Protein AF-A0A1D1XS86-F1 (afdb_monomer)

Foldseek 3Di:
DVVVVVVVVVVVCQQVDQEAEDAADCVVQVVVQVVCVVRHHHYHHPHDPVVVLVVDDCVVCVVPDPAPDDDDCPVVVVVVPDDPPPDDDDDPHDPDDDDPVRVVVD

Secondary structure (DSSP, 8-state):
-HHHHHHHHHHHHHTTSS-EEES--HHHHHHHHHHHHTTSS-EEE---HHHHHTTS-HHHHTT----SS----HHHHHHHTSPTT--------SS----HHHHHH-

Solvent-accessible surface area (backbone atoms only — not comparable to full-atom values): 6949 Å² total; per-residue (Å²): 111,73,67,62,56,48,50,55,55,52,59,67,49,50,56,74,39,89,54,44,82,42,83,37,38,59,94,82,44,41,75,57,54,54,56,45,48,74,75,38,36,60,65,45,64,68,30,61,53,74,65,57,50,73,76,46,61,63,88,69,42,76,78,64,72,91,65,94,60,86,86,79,65,70,63,55,64,63,50,73,77,51,63,89,89,74,72,85,89,83,80,75,72,94,79,68,85,77,52,75,65,60,64,70,75,102

Radius of gyration: 19.05 Å; Cα contacts (8 Å, |Δi|>4): 56; chains: 1; bounding box: 40×45×45 Å

Structure (mmCIF, N/CA/C/O backbone):
data_AF-A0A1D1XS86-F1
#
_entry.id   AF-A0A1D1XS86-F1
#
loop_
_atom_site.group_PDB
_atom_site.id
_atom_site.type_symbol
_atom_site.label_atom_id
_atom_site.label_alt_id
_atom_site.label_comp_id
_atom_site.label_asym_id
_atom_site.label_entity_id
_atom_site.label_seq_id
_atom_site.pdbx_PDB_ins_code
_atom_site.Cartn_x
_atom_site.Cartn_y
_atom_site.Cartn_z
_atom_site.occupancy
_atom_site.B_iso_or_equiv
_atom_site.auth_seq_id
_atom_site.auth_comp_id
_atom_site.auth_asym_id
_atom_site.auth_atom_id
_atom_site.pdbx_PDB_model_num
ATOM 1 N N . ASP A 1 1 ? 14.308 19.750 -3.627 1.00 85.19 1 ASP A N 1
ATOM 2 C CA . ASP A 1 1 ? 13.618 18.803 -2.737 1.00 85.19 1 ASP A CA 1
ATOM 3 C C . ASP A 1 1 ? 14.358 17.465 -2.768 1.00 85.19 1 ASP A C 1
ATOM 5 O O . ASP A 1 1 ? 14.651 16.975 -3.855 1.00 85.19 1 ASP A O 1
ATOM 9 N N . ILE A 1 2 ? 14.758 16.931 -1.609 1.00 90.62 2 ILE A N 1
ATOM 10 C CA . ILE A 1 2 ? 15.571 15.701 -1.521 1.00 90.62 2 ILE A CA 1
ATOM 11 C C . ILE A 1 2 ? 14.770 14.474 -1.982 1.00 90.62 2 ILE A C 1
ATOM 13 O O . ILE A 1 2 ? 15.302 13.651 -2.728 1.00 90.62 2 ILE A O 1
ATOM 17 N N . MET A 1 3 ? 13.499 14.373 -1.586 1.00 89.81 3 MET A N 1
ATOM 18 C CA . MET A 1 3 ? 12.640 13.228 -1.897 1.00 89.81 3 MET A CA 1
ATOM 19 C C . MET A 1 3 ? 12.294 13.175 -3.382 1.00 89.81 3 MET A C 1
ATOM 21 O O . MET A 1 3 ? 12.384 12.115 -3.993 1.00 89.81 3 MET A O 1
ATOM 25 N N . VAL A 1 4 ? 11.992 14.318 -4.000 1.00 93.75 4 VAL A N 1
ATOM 26 C CA . VAL A 1 4 ? 11.726 14.382 -5.448 1.00 93.75 4 VAL A CA 1
ATOM 27 C C . VAL A 1 4 ? 12.943 13.922 -6.255 1.00 93.75 4 VAL A C 1
ATOM 29 O O . VAL A 1 4 ? 12.811 13.123 -7.183 1.00 93.75 4 VAL A O 1
ATOM 32 N N . ASN A 1 5 ? 14.141 14.382 -5.883 1.00 96.38 5 ASN A N 1
ATOM 33 C CA . ASN A 1 5 ? 15.379 13.979 -6.552 1.00 96.38 5 ASN A CA 1
ATOM 34 C C . ASN A 1 5 ? 15.673 12.483 -6.370 1.00 96.38 5 ASN A C 1
ATOM 36 O O . ASN A 1 5 ? 16.141 11.833 -7.307 1.00 96.38 5 ASN A O 1
ATOM 40 N N . PHE A 1 6 ? 15.389 11.937 -5.184 1.00 94.75 6 PHE A N 1
ATOM 41 C CA . PHE A 1 6 ? 15.486 10.505 -4.923 1.00 94.75 6 PHE A CA 1
ATOM 42 C C . PHE A 1 6 ? 14.536 9.714 -5.830 1.00 94.75 6 PHE A C 1
ATOM 44 O O . PHE A 1 6 ? 15.001 8.850 -6.572 1.00 94.75 6 PHE A O 1
ATOM 51 N N . CYS A 1 7 ? 13.243 10.058 -5.844 1.00 95.00 7 CYS A N 1
ATOM 52 C CA . CYS A 1 7 ? 12.244 9.369 -6.659 1.00 95.00 7 CYS A CA 1
ATOM 53 C C . CYS A 1 7 ? 12.620 9.380 -8.141 1.00 95.00 7 CYS A C 1
ATOM 55 O O . CYS A 1 7 ? 12.653 8.323 -8.759 1.00 95.00 7 CYS A O 1
ATOM 57 N N . LYS A 1 8 ? 13.004 10.538 -8.697 1.00 96.19 8 LYS A N 1
ATOM 58 C CA . LYS A 1 8 ? 13.432 10.638 -10.101 1.00 96.19 8 LYS A CA 1
ATOM 59 C C . LYS A 1 8 ? 14.563 9.656 -10.425 1.00 96.19 8 LYS A C 1
ATOM 61 O O . LYS A 1 8 ? 14.471 8.900 -11.389 1.00 96.19 8 LYS A O 1
ATOM 66 N N . ARG A 1 9 ? 15.614 9.647 -9.599 1.00 95.88 9 ARG A N 1
ATOM 67 C CA . ARG A 1 9 ? 16.787 8.789 -9.802 1.00 95.88 9 ARG A CA 1
ATOM 68 C C . ARG A 1 9 ? 16.433 7.306 -9.730 1.00 95.88 9 ARG A C 1
ATOM 70 O O . ARG A 1 9 ? 16.923 6.526 -10.544 1.00 95.88 9 ARG A O 1
ATOM 77 N N . GLU A 1 10 ? 15.630 6.900 -8.749 1.00 94.88 10 GLU A N 1
ATOM 78 C CA . GLU A 1 10 ? 15.269 5.488 -8.599 1.00 94.88 10 GLU A CA 1
ATOM 79 C C . GLU A 1 10 ? 14.280 5.032 -9.683 1.00 94.88 10 GLU A C 1
ATOM 81 O O . GLU A 1 10 ? 14.421 3.925 -10.200 1.00 94.88 10 GLU A O 1
ATOM 86 N N . THR A 1 11 ? 13.360 5.896 -10.126 1.00 93.19 11 THR A N 1
ATOM 87 C CA . THR A 1 11 ? 12.478 5.608 -11.268 1.00 93.19 11 THR A CA 1
ATOM 88 C C . THR A 1 11 ? 13.271 5.403 -12.561 1.00 93.19 11 THR A C 1
ATOM 90 O O . THR A 1 11 ? 13.021 4.436 -13.275 1.00 93.19 11 THR A O 1
ATOM 93 N N . GLU A 1 12 ? 14.276 6.238 -12.849 1.00 93.81 12 GLU A N 1
ATOM 94 C CA . GLU A 1 12 ? 15.159 6.044 -14.013 1.00 93.81 12 GLU A CA 1
ATOM 95 C C . GLU A 1 12 ? 15.899 4.693 -13.945 1.00 93.81 12 GLU A C 1
ATOM 97 O O . GLU A 1 12 ? 16.049 3.990 -14.950 1.00 93.81 12 GLU A O 1
ATOM 102 N N . ARG A 1 13 ? 16.328 4.291 -12.742 1.00 95.44 13 ARG A N 1
ATOM 103 C CA . ARG A 1 13 ? 17.036 3.026 -12.501 1.00 95.44 13 ARG A CA 1
ATOM 104 C C . ARG A 1 13 ? 16.145 1.792 -12.566 1.00 95.44 13 ARG A C 1
ATOM 106 O O . ARG A 1 13 ? 16.679 0.720 -12.844 1.00 95.44 13 ARG A O 1
ATOM 113 N N . ALA A 1 14 ? 14.836 1.917 -12.352 1.00 94.94 14 ALA A N 1
ATOM 114 C CA . ALA A 1 14 ? 13.901 0.791 -12.386 1.00 94.94 14 ALA A CA 1
ATOM 115 C C . ALA A 1 14 ? 13.975 0.007 -13.710 1.00 94.94 14 ALA A C 1
ATOM 117 O O . ALA A 1 14 ? 13.897 -1.219 -13.712 1.00 94.94 14 ALA A O 1
ATOM 118 N N . SER A 1 15 ? 14.249 0.697 -14.823 1.00 94.19 15 SER A N 1
ATOM 119 C CA . SER A 1 15 ? 14.461 0.094 -16.150 1.00 94.19 15 SER A CA 1
ATOM 120 C C . SER A 1 15 ? 15.613 -0.923 -16.214 1.00 94.19 15 SER A C 1
ATOM 122 O O . SER A 1 15 ? 15.649 -1.768 -17.104 1.00 94.19 15 SER A O 1
ATOM 124 N N . ARG A 1 16 ? 16.560 -0.854 -15.271 1.00 95.88 16 ARG A N 1
ATOM 125 C CA . ARG A 1 16 ? 17.746 -1.721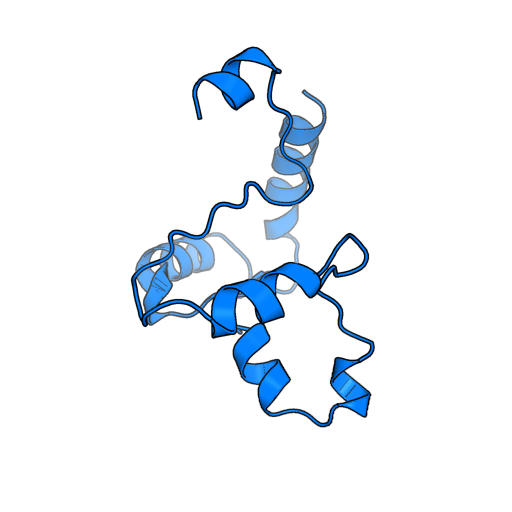 -15.190 1.00 95.88 16 ARG A CA 1
ATOM 126 C C . ARG A 1 16 ? 17.564 -2.900 -14.232 1.00 95.88 16 ARG A C 1
ATOM 128 O O . ARG A 1 16 ? 18.502 -3.677 -14.059 1.00 95.88 16 ARG A O 1
ATOM 135 N N . ALA A 1 17 ? 16.417 -3.005 -13.564 1.00 96.31 17 ALA A N 1
ATOM 136 C CA . ALA A 1 17 ? 16.122 -4.118 -12.672 1.00 96.31 17 ALA A CA 1
ATOM 137 C C . ALA A 1 17 ? 15.920 -5.420 -13.466 1.00 96.31 17 ALA A C 1
ATOM 139 O O . ALA A 1 17 ? 15.582 -5.401 -14.647 1.00 96.31 17 ALA A O 1
ATOM 140 N N . SER A 1 18 ? 16.089 -6.573 -12.817 1.00 97.69 18 SER A N 1
ATOM 141 C CA . SER A 1 18 ? 15.740 -7.862 -13.437 1.00 97.69 18 SER A CA 1
ATOM 142 C C . SER A 1 18 ? 14.226 -8.089 -13.486 1.00 97.69 18 SER A C 1
ATOM 144 O O . SER A 1 18 ? 13.7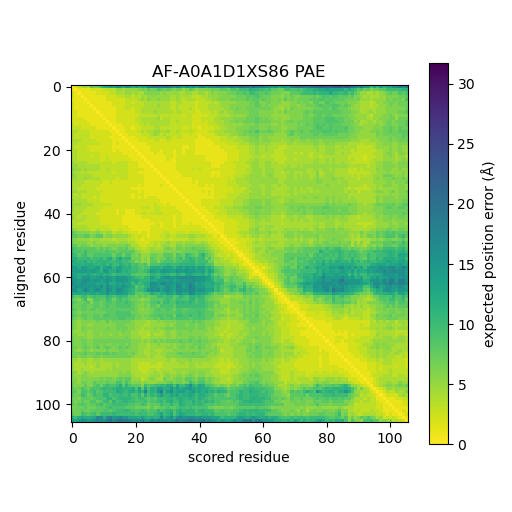37 -8.789 -14.367 1.00 97.69 18 SER A O 1
ATOM 146 N N . ALA A 1 19 ? 13.496 -7.500 -12.538 1.00 97.44 19 ALA A N 1
ATOM 147 C CA . ALA A 1 19 ? 12.042 -7.501 -12.456 1.00 97.44 19 ALA A CA 1
ATOM 148 C C . ALA A 1 19 ? 11.570 -6.376 -11.524 1.00 97.44 19 ALA A C 1
ATOM 150 O O . ALA A 1 19 ? 12.333 -5.907 -10.674 1.00 97.44 19 ALA A O 1
ATOM 151 N N . ILE A 1 20 ? 10.303 -5.991 -11.654 1.00 97.06 20 ILE A N 1
ATOM 152 C CA . ILE A 1 20 ? 9.605 -5.071 -10.754 1.00 97.06 20 ILE A CA 1
ATOM 153 C C . ILE A 1 20 ? 8.506 -5.853 -10.038 1.00 97.06 20 ILE A C 1
ATOM 155 O O . ILE A 1 20 ? 7.667 -6.477 -10.680 1.00 97.06 20 ILE A O 1
ATOM 159 N N . ILE A 1 21 ? 8.509 -5.830 -8.707 1.00 96.81 21 ILE A N 1
ATOM 160 C CA . ILE A 1 21 ? 7.521 -6.530 -7.879 1.00 96.81 21 ILE A CA 1
ATOM 161 C C . ILE A 1 21 ? 6.674 -5.482 -7.166 1.00 96.81 21 ILE A C 1
ATOM 163 O O . ILE A 1 21 ? 7.211 -4.623 -6.468 1.00 96.81 21 ILE A O 1
ATOM 167 N N . LEU A 1 22 ? 5.357 -5.554 -7.342 1.00 96.19 22 LEU A N 1
ATOM 168 C CA . LEU A 1 22 ? 4.402 -4.588 -6.811 1.00 96.19 22 LEU A CA 1
ATOM 169 C C . LEU A 1 22 ? 3.392 -5.285 -5.898 1.00 96.19 22 LEU A C 1
ATOM 171 O O . LEU A 1 22 ? 2.825 -6.325 -6.238 1.00 96.19 22 LEU A O 1
ATOM 175 N N . ASN A 1 23 ? 3.130 -4.678 -4.742 1.00 94.94 23 ASN A N 1
ATOM 176 C CA . ASN A 1 23 ? 2.067 -5.099 -3.832 1.00 94.94 23 ASN A CA 1
ATOM 177 C C . ASN A 1 23 ? 0.713 -4.532 -4.298 1.00 94.94 23 ASN A C 1
ATOM 179 O O . ASN A 1 23 ? 0.143 -3.645 -3.671 1.00 94.94 23 ASN A O 1
ATOM 183 N N . THR A 1 24 ? 0.241 -5.034 -5.433 1.00 96.12 24 THR A N 1
ATOM 184 C CA . THR A 1 24 ? -1.049 -4.714 -6.061 1.00 96.12 24 THR A CA 1
ATOM 185 C C . THR A 1 24 ? -1.563 -5.953 -6.801 1.00 96.12 24 THR A C 1
ATOM 187 O O . THR A 1 24 ? -0.907 -6.996 -6.770 1.00 96.12 24 THR A O 1
ATOM 190 N N . PHE A 1 25 ? -2.715 -5.868 -7.459 1.00 96.06 25 PHE A N 1
ATOM 191 C CA . PHE A 1 25 ? -3.304 -6.955 -8.243 1.00 96.06 25 PHE A CA 1
ATOM 192 C C . PHE A 1 25 ? -4.050 -6.422 -9.471 1.00 96.06 25 PHE A C 1
ATOM 194 O O . PHE A 1 25 ? -4.463 -5.263 -9.519 1.00 96.06 25 PHE A O 1
ATOM 201 N N . GLU A 1 26 ? -4.229 -7.286 -10.469 1.00 96.06 26 GLU A N 1
ATOM 202 C CA . GLU A 1 26 ? -4.747 -6.926 -11.797 1.00 96.06 26 GLU A CA 1
ATOM 203 C C . GLU A 1 26 ? -6.111 -6.225 -11.749 1.00 96.06 26 GLU A C 1
ATOM 205 O O . GLU A 1 26 ? -6.332 -5.222 -12.419 1.00 96.06 26 GLU A O 1
ATOM 210 N N . GLN A 1 27 ? -7.030 -6.713 -10.914 1.00 96.88 27 GLN A N 1
ATOM 211 C CA . GLN A 1 27 ? -8.379 -6.155 -10.812 1.00 96.88 27 GLN A CA 1
ATOM 212 C C . GLN A 1 27 ? -8.402 -4.741 -10.206 1.00 96.88 27 GLN A C 1
ATOM 214 O O . GLN A 1 27 ? -9.404 -4.048 -10.365 1.00 96.88 27 GLN A O 1
ATOM 219 N N . LEU A 1 28 ? -7.332 -4.313 -9.523 1.00 97.06 28 LEU A N 1
ATOM 220 C CA . LEU A 1 28 ? -7.207 -2.959 -8.982 1.00 97.06 28 LEU A CA 1
ATOM 221 C C . LEU A 1 28 ? -6.566 -1.993 -9.989 1.00 97.06 28 LEU A C 1
ATOM 223 O O . LEU A 1 28 ? -7.037 -0.868 -10.125 1.00 97.06 28 LEU A O 1
ATOM 227 N N . GLU A 1 29 ? -5.505 -2.419 -10.688 1.00 97.75 29 GLU A N 1
ATOM 228 C CA . GLU A 1 29 ? -4.630 -1.516 -11.462 1.00 97.75 29 GLU A CA 1
ATOM 229 C C . GLU A 1 29 ? -4.249 -2.022 -12.869 1.00 97.75 29 GLU A C 1
ATOM 231 O O . GLU A 1 29 ? -3.277 -1.544 -13.453 1.00 97.75 29 GLU A O 1
ATOM 236 N N . GLY A 1 30 ? -4.997 -2.960 -13.455 1.00 97.56 30 GLY A N 1
ATOM 237 C CA . GLY A 1 30 ? -4.649 -3.632 -14.720 1.00 97.56 30 GLY A CA 1
ATOM 238 C C . GLY A 1 30 ? -4.161 -2.723 -15.862 1.00 97.56 30 GLY A C 1
ATOM 239 O O . GLY A 1 30 ? -3.065 -2.943 -16.384 1.00 97.56 30 GLY A O 1
ATOM 240 N N . PRO A 1 31 ? -4.871 -1.630 -16.217 1.00 98.25 31 PRO A N 1
ATOM 241 C CA . PRO A 1 31 ? -4.399 -0.706 -17.253 1.00 98.25 31 PRO A CA 1
ATOM 242 C C . PRO A 1 31 ? -3.032 -0.069 -16.944 1.00 98.25 31 PRO A C 1
ATOM 244 O O . PRO A 1 31 ? -2.225 0.141 -17.851 1.00 98.25 31 PRO A O 1
ATOM 247 N N . VAL A 1 32 ? -2.750 0.218 -15.669 1.00 97.62 32 VAL A N 1
ATOM 248 C CA . VAL A 1 32 ? -1.465 0.777 -15.222 1.00 97.62 32 VAL A CA 1
ATOM 249 C C . VAL A 1 32 ? -0.374 -0.287 -15.301 1.00 97.62 32 VAL A C 1
ATOM 251 O O . VAL A 1 32 ? 0.707 -0.009 -15.816 1.00 97.62 32 VAL A O 1
ATOM 254 N N . LEU A 1 33 ? -0.664 -1.517 -14.871 1.00 97.94 33 LEU A N 1
ATOM 255 C CA . LEU A 1 33 ? 0.269 -2.644 -14.955 1.00 97.94 33 LEU A CA 1
ATOM 256 C C . LEU A 1 33 ? 0.656 -2.950 -16.405 1.00 97.94 33 LEU A C 1
ATOM 258 O O . LEU A 1 33 ? 1.839 -3.122 -16.698 1.00 97.94 33 LEU A O 1
ATOM 262 N N . GLN A 1 34 ? -0.309 -2.932 -17.329 1.00 97.44 34 GLN A N 1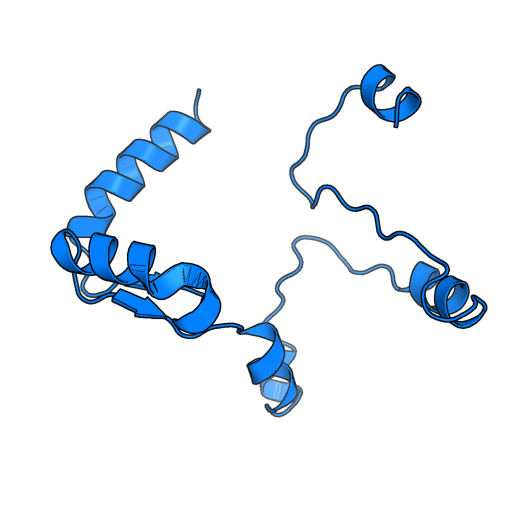
ATOM 263 C CA . GLN A 1 34 ? -0.048 -3.109 -18.756 1.00 97.44 34 GLN A CA 1
ATOM 264 C C . GLN A 1 34 ? 0.825 -1.979 -19.322 1.00 97.44 34 GLN A C 1
ATOM 266 O O . GLN A 1 34 ? 1.781 -2.243 -20.055 1.00 97.44 34 GLN A O 1
ATOM 271 N N . ALA A 1 35 ? 0.533 -0.723 -18.966 1.00 97.38 35 ALA A N 1
ATOM 272 C CA . ALA A 1 35 ? 1.347 0.415 -19.384 1.00 97.38 35 ALA A CA 1
ATOM 273 C C . ALA A 1 35 ? 2.784 0.306 -18.845 1.00 97.38 35 ALA A C 1
ATOM 275 O O . ALA A 1 35 ? 3.740 0.490 -19.597 1.00 97.38 35 ALA A O 1
ATOM 276 N N . MET A 1 36 ? 2.955 -0.070 -17.576 1.00 96.38 36 MET A N 1
ATOM 277 C CA . MET A 1 36 ? 4.268 -0.291 -16.964 1.00 96.38 36 MET 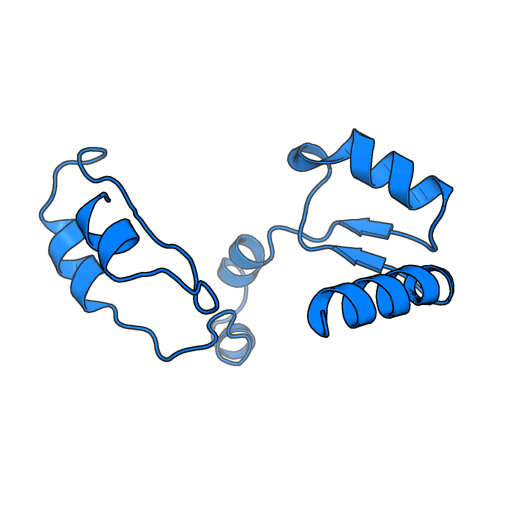A CA 1
ATOM 278 C C . MET A 1 36 ? 5.038 -1.423 -17.646 1.00 96.38 36 MET A C 1
ATOM 280 O O . MET A 1 36 ? 6.205 -1.240 -17.985 1.00 96.38 36 MET A O 1
ATOM 284 N N . ALA A 1 37 ? 4.387 -2.558 -17.913 1.00 95.62 37 ALA A N 1
ATOM 285 C CA . ALA A 1 37 ? 5.001 -3.701 -18.588 1.00 95.62 37 ALA A CA 1
ATOM 286 C C . ALA A 1 37 ? 5.482 -3.378 -20.015 1.00 95.62 37 ALA A C 1
ATOM 288 O O . ALA A 1 37 ? 6.356 -4.068 -20.532 1.00 95.62 37 ALA A O 1
ATOM 289 N N . SER A 1 38 ? 4.950 -2.327 -20.650 1.00 96.00 38 SER A N 1
ATOM 290 C CA . SER A 1 38 ? 5.406 -1.892 -21.977 1.00 96.00 38 SER A CA 1
ATOM 291 C C . SER A 1 38 ? 6.719 -1.096 -21.964 1.00 96.00 38 SER A C 1
ATOM 293 O O . SER A 1 38 ? 7.360 -0.973 -23.007 1.00 96.00 38 SER A O 1
ATOM 295 N N . ILE A 1 39 ? 7.128 -0.559 -20.805 1.00 95.06 39 ILE A N 1
ATOM 296 C CA . ILE A 1 39 ? 8.304 0.322 -20.675 1.00 95.06 39 ILE A CA 1
ATOM 297 C C . ILE A 1 39 ? 9.320 -0.136 -19.615 1.00 95.06 39 ILE A C 1
ATOM 299 O O . ILE A 1 39 ? 10.402 0.443 -19.516 1.00 95.06 39 ILE A O 1
ATOM 303 N N . LEU A 1 40 ? 8.992 -1.154 -18.815 1.00 96.38 40 LEU A N 1
ATOM 304 C CA . LEU A 1 40 ? 9.831 -1.691 -17.741 1.00 96.38 40 LEU A CA 1
ATOM 305 C C . LEU A 1 40 ? 10.167 -3.175 -17.976 1.00 96.38 40 LEU A C 1
ATOM 307 O O . LEU A 1 40 ? 9.507 -3.847 -18.769 1.00 96.38 40 LEU A O 1
ATOM 311 N N . PRO A 1 41 ? 11.177 -3.713 -17.263 1.00 97.25 41 PRO A N 1
ATOM 312 C CA . PRO A 1 41 ? 11.380 -5.154 -17.115 1.00 97.25 41 PRO A CA 1
ATOM 313 C C . PRO A 1 41 ? 10.117 -5.868 -16.600 1.00 97.25 41 PRO A C 1
ATOM 315 O O . PRO A 1 41 ? 9.184 -5.196 -16.156 1.00 97.25 41 PRO A O 1
ATOM 318 N N . PRO A 1 42 ? 10.083 -7.217 -16.585 1.00 98.00 42 PRO A N 1
ATOM 319 C CA . PRO A 1 42 ? 8.917 -7.978 -16.137 1.00 98.00 42 PRO A CA 1
ATOM 320 C C . PRO A 1 42 ? 8.318 -7.444 -14.829 1.00 98.00 42 PRO A C 1
ATOM 322 O O . PRO A 1 42 ? 9.008 -7.364 -13.808 1.00 98.00 42 PRO A O 1
ATOM 325 N N . VAL A 1 43 ? 7.040 -7.063 -14.885 1.00 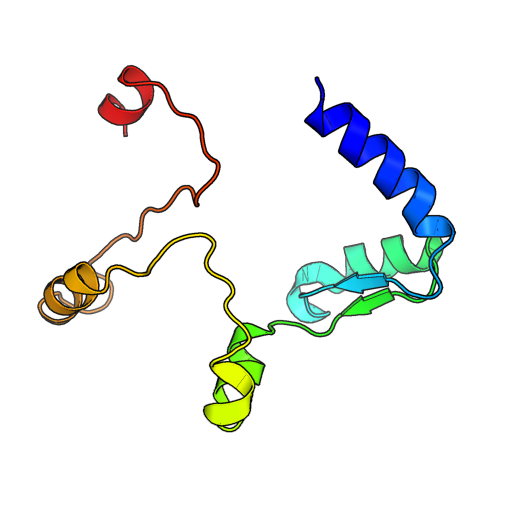97.75 43 VAL A N 1
ATOM 326 C CA . VAL A 1 43 ? 6.281 -6.504 -13.762 1.00 97.75 43 VAL A CA 1
ATOM 327 C C . VAL A 1 43 ? 5.388 -7.596 -13.181 1.00 97.75 43 VAL A C 1
ATOM 329 O O . VAL A 1 43 ? 4.588 -8.189 -13.900 1.00 97.75 43 VAL A O 1
ATOM 332 N N . TYR A 1 44 ? 5.510 -7.847 -11.879 1.00 97.50 44 TYR A N 1
ATOM 333 C CA . TYR A 1 44 ? 4.727 -8.843 -11.152 1.00 97.50 44 TYR A CA 1
ATOM 334 C C . TYR A 1 44 ? 3.882 -8.174 -10.071 1.00 97.50 44 TYR A C 1
ATOM 336 O O . TYR A 1 44 ? 4.413 -7.558 -9.144 1.00 97.50 44 TYR A O 1
ATOM 344 N N . SER A 1 45 ? 2.566 -8.331 -10.169 1.00 97.06 45 SER A N 1
ATOM 345 C CA . SER A 1 45 ? 1.601 -7.935 -9.147 1.00 97.06 45 SER A CA 1
ATOM 346 C C . SER A 1 45 ? 1.349 -9.118 -8.200 1.00 97.06 45 SER A C 1
ATOM 348 O O . SER A 1 45 ? 0.778 -10.134 -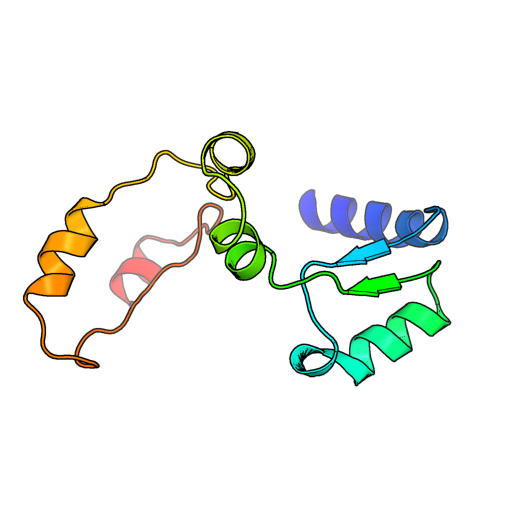8.586 1.00 97.06 45 SER A O 1
ATOM 350 N N . ILE A 1 46 ? 1.845 -9.022 -6.962 1.00 95.12 46 ILE A N 1
ATOM 351 C CA . ILE A 1 46 ? 1.810 -10.116 -5.966 1.00 95.12 46 ILE A CA 1
ATOM 352 C C . ILE A 1 46 ? 0.986 -9.765 -4.722 1.00 95.12 46 ILE A C 1
ATOM 354 O O . ILE A 1 46 ? 1.172 -10.354 -3.658 1.00 95.12 46 ILE A O 1
ATOM 358 N N . GLY A 1 47 ? 0.144 -8.741 -4.818 1.00 93.12 47 GLY A N 1
ATOM 359 C CA . GLY A 1 47 ? -0.665 -8.235 -3.719 1.00 93.12 47 GLY A CA 1
ATOM 360 C C . GLY A 1 47 ? -2.081 -8.822 -3.667 1.00 93.12 47 GLY A C 1
ATOM 361 O O . GLY A 1 47 ? -2.503 -9.525 -4.585 1.00 93.12 47 GLY A O 1
ATOM 362 N N . PRO A 1 48 ? -2.840 -8.506 -2.602 1.00 92.25 48 PRO A N 1
ATOM 363 C CA . PRO A 1 48 ? -2.408 -7.738 -1.433 1.00 92.25 48 PRO A CA 1
ATOM 364 C C . PRO A 1 48 ? -1.680 -8.620 -0.401 1.00 92.25 48 PRO A C 1
ATOM 366 O O . PRO A 1 48 ? -2.269 -9.517 0.204 1.00 92.25 48 PRO A O 1
ATOM 369 N N . LEU A 1 49 ? -0.408 -8.306 -0.134 1.00 88.31 49 LEU A N 1
ATOM 370 C CA . LEU A 1 49 ? 0.444 -9.044 0.809 1.00 88.31 49 LEU A CA 1
ATOM 371 C C . LEU A 1 49 ? -0.193 -9.261 2.198 1.00 88.31 49 LEU A C 1
ATOM 373 O O . LEU A 1 49 ? -0.079 -10.376 2.708 1.00 88.31 49 LEU A O 1
ATOM 377 N N . PRO A 1 50 ? -0.908 -8.287 2.811 1.00 84.56 50 PRO A N 1
ATOM 378 C CA . PRO A 1 50 ? -1.532 -8.502 4.118 1.00 84.56 50 PRO A CA 1
ATOM 379 C C . PRO A 1 50 ? -2.530 -9.666 4.161 1.00 84.56 50 PRO A C 1
ATOM 381 O O . PRO A 1 50 ? -2.616 -10.339 5.186 1.00 84.56 50 PRO A O 1
ATOM 384 N N . LEU A 1 51 ? -3.261 -9.937 3.072 1.00 84.31 51 LEU A N 1
ATOM 385 C CA . LEU A 1 51 ? -4.211 -11.056 3.030 1.00 84.31 51 LEU A CA 1
ATOM 386 C C . LEU A 1 51 ? -3.488 -12.403 2.937 1.00 84.31 51 LEU A C 1
ATOM 388 O O . LEU A 1 51 ? -3.897 -13.366 3.581 1.00 84.31 51 LEU A O 1
ATOM 392 N N . PHE A 1 52 ? -2.385 -12.468 2.192 1.00 83.38 52 PHE A N 1
ATOM 393 C CA . PHE A 1 52 ? -1.573 -13.683 2.098 1.00 83.38 52 PHE A CA 1
ATOM 394 C C . PHE A 1 52 ? -0.864 -13.996 3.415 1.00 83.38 52 PHE A C 1
ATOM 396 O O . PHE A 1 52 ? -0.811 -15.153 3.830 1.00 83.38 52 PHE A O 1
ATOM 403 N N . SER A 1 53 ? -0.402 -12.969 4.130 1.00 80.69 53 SER A N 1
ATOM 404 C CA . SER A 1 53 ? 0.199 -13.125 5.455 1.00 80.69 53 SER A CA 1
ATOM 405 C C . SER A 1 53 ? -0.746 -13.785 6.464 1.00 80.69 53 SER A C 1
ATOM 407 O O . SER A 1 53 ? -0.291 -14.561 7.297 1.00 80.69 53 SER A O 1
ATOM 409 N N . GLN A 1 54 ? -2.062 -13.558 6.379 1.00 79.94 54 GLN A N 1
ATOM 410 C CA . GLN A 1 54 ? -3.035 -14.206 7.275 1.00 79.94 54 GLN A CA 1
ATOM 411 C C . GLN A 1 54 ? -3.121 -15.730 7.085 1.00 79.94 54 GLN A C 1
ATOM 413 O O . GLN A 1 54 ? -3.573 -16.434 7.986 1.00 79.94 54 GLN A O 1
ATOM 418 N N . GLN A 1 55 ? -2.688 -16.246 5.931 1.00 83.88 55 GLN A N 1
ATOM 419 C CA . GLN A 1 55 ? -2.726 -17.672 5.596 1.00 83.88 55 GLN A CA 1
ATOM 420 C C . GLN A 1 55 ? -1.435 -18.411 5.982 1.00 83.88 55 GLN A C 1
ATOM 422 O O . GLN A 1 55 ? -1.385 -19.640 5.931 1.00 83.88 55 GLN A O 1
ATOM 427 N N . LEU A 1 5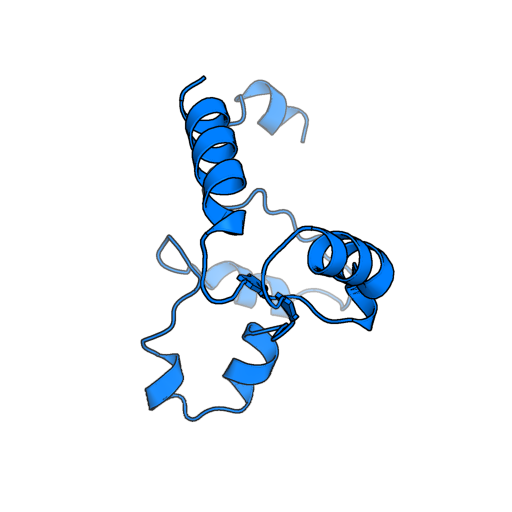6 ? -0.385 -17.680 6.367 1.00 83.31 56 LEU A N 1
ATOM 428 C CA . LEU A 1 56 ? 0.913 -18.244 6.720 1.00 83.31 56 LEU A CA 1
ATOM 429 C C . LEU A 1 56 ? 1.024 -18.524 8.229 1.00 83.31 56 LEU A C 1
ATOM 431 O O . LEU A 1 56 ? 0.393 -17.851 9.048 1.00 83.31 56 LEU A O 1
ATOM 435 N N . PRO A 1 57 ? 1.869 -19.489 8.640 1.00 84.31 57 PRO A N 1
ATOM 436 C CA . PRO A 1 57 ? 2.181 -19.706 10.047 1.00 84.31 57 PRO A CA 1
ATOM 437 C C . PRO A 1 57 ? 2.692 -18.427 10.719 1.00 84.31 57 PRO A C 1
ATOM 439 O O . PRO A 1 57 ? 3.581 -17.754 10.196 1.00 84.31 57 PRO A O 1
ATOM 442 N N . LYS A 1 58 ? 2.199 -18.132 11.930 1.00 78.94 58 LYS A N 1
ATOM 443 C CA . LYS A 1 58 ? 2.604 -16.940 12.702 1.00 78.94 58 LYS A CA 1
ATOM 444 C C . LYS A 1 58 ? 4.120 -16.814 12.883 1.00 78.94 58 LYS A C 1
ATOM 446 O O . LYS A 1 58 ? 4.615 -15.698 12.924 1.00 78.94 58 LYS A O 1
ATOM 451 N N . SER A 1 59 ? 4.846 -17.931 12.951 1.00 79.31 59 SER A N 1
ATOM 452 C CA . SER A 1 59 ? 6.312 -17.960 13.055 1.00 79.31 59 SER A CA 1
ATOM 453 C C . SER A 1 59 ? 7.036 -17.363 11.844 1.00 79.31 59 SER A C 1
ATOM 455 O O . SER A 1 59 ? 8.155 -16.884 11.989 1.00 79.31 59 SER A O 1
ATOM 457 N N . ILE A 1 60 ? 6.413 -17.391 10.662 1.00 76.56 60 ILE A N 1
ATOM 458 C CA . ILE A 1 60 ? 6.949 -16.802 9.428 1.00 76.56 60 ILE A CA 1
ATOM 459 C C . ILE A 1 60 ? 6.593 -15.314 9.352 1.00 76.56 60 ILE A C 1
ATOM 461 O O . ILE A 1 60 ? 7.396 -14.502 8.910 1.00 76.56 60 ILE A O 1
ATOM 465 N N . VAL A 1 61 ? 5.391 -14.950 9.799 1.00 74.94 61 VAL A N 1
ATOM 466 C CA . VAL A 1 61 ? 4.841 -13.594 9.644 1.00 74.94 61 VAL A CA 1
ATOM 467 C C . VAL A 1 61 ? 5.293 -12.654 10.763 1.00 74.94 61 VAL A C 1
ATOM 469 O O . VAL A 1 61 ? 5.396 -11.455 10.542 1.00 74.94 61 VAL A O 1
ATOM 472 N N . SER A 1 62 ? 5.614 -13.167 11.956 1.00 69.25 62 SER A N 1
ATOM 473 C CA . SER A 1 62 ? 5.997 -12.342 13.115 1.00 69.25 62 SER A CA 1
ATOM 474 C C . SER A 1 62 ? 7.281 -11.532 12.916 1.00 69.25 62 SER A C 1
ATOM 476 O O . SER A 1 62 ? 7.532 -10.596 13.667 1.00 69.25 62 SER A O 1
ATOM 478 N N . THR A 1 63 ? 8.106 -11.890 11.932 1.00 66.94 63 THR A N 1
ATOM 479 C CA . THR A 1 63 ? 9.305 -11.137 11.531 1.00 66.94 63 THR A CA 1
ATOM 480 C C . THR A 1 63 ? 9.041 -10.159 10.382 1.00 66.94 63 THR A C 1
ATOM 482 O O . THR A 1 63 ? 9.889 -9.318 10.094 1.00 66.94 63 THR A O 1
ATOM 485 N N . ILE A 1 64 ? 7.872 -10.236 9.739 1.00 68.62 64 ILE A N 1
ATOM 486 C CA . ILE A 1 64 ? 7.469 -9.422 8.591 1.00 68.62 64 ILE A CA 1
ATOM 487 C C . ILE A 1 64 ? 6.462 -8.372 9.083 1.00 68.62 64 ILE A C 1
ATOM 489 O O . ILE A 1 64 ? 5.248 -8.526 8.965 1.00 68.62 64 ILE A O 1
ATOM 493 N N . GLY A 1 65 ? 6.976 -7.296 9.680 1.00 67.25 65 GLY A N 1
ATOM 494 C CA . GLY A 1 65 ? 6.175 -6.140 10.086 1.00 67.25 65 GLY A CA 1
ATOM 495 C C . GLY A 1 65 ? 6.031 -5.125 8.951 1.00 67.25 65 GLY A C 1
ATOM 496 O O . GLY A 1 65 ? 7.004 -4.814 8.272 1.00 67.25 65 GLY A O 1
ATOM 497 N N . SER A 1 66 ? 4.826 -4.584 8.755 1.00 71.69 66 SER A N 1
ATOM 498 C CA . SER A 1 66 ? 4.588 -3.443 7.844 1.00 71.69 66 SER A CA 1
ATOM 499 C C . SER A 1 66 ? 4.518 -2.096 8.576 1.00 71.69 66 SER A C 1
ATOM 501 O O . SER A 1 66 ? 4.333 -1.057 7.946 1.00 71.69 66 SER A O 1
ATOM 503 N N . ASN A 1 67 ? 4.664 -2.106 9.904 1.00 78.50 67 ASN A N 1
ATOM 504 C CA . ASN A 1 67 ? 4.564 -0.922 10.746 1.00 78.50 67 ASN A CA 1
ATOM 505 C C . ASN A 1 67 ? 5.943 -0.312 11.005 1.00 78.50 67 ASN A C 1
ATOM 507 O O . ASN A 1 67 ? 6.889 -1.008 11.368 1.00 78.50 67 ASN A O 1
ATOM 511 N N . LEU A 1 68 ? 6.041 1.008 10.837 1.00 82.50 68 LEU A N 1
ATOM 512 C CA . LEU A 1 68 ? 7.254 1.779 11.139 1.00 82.50 68 LEU A CA 1
ATOM 513 C C . LEU A 1 68 ? 7.385 2.117 12.632 1.00 82.50 68 LEU A C 1
ATOM 515 O O . LEU A 1 68 ? 8.469 2.464 13.093 1.00 82.50 68 LEU A O 1
ATOM 519 N N . TRP A 1 69 ? 6.289 1.999 13.382 1.00 79.81 69 TRP A N 1
ATOM 520 C CA . TRP A 1 69 ? 6.202 2.308 14.806 1.00 79.81 69 TRP A CA 1
ATOM 521 C C . TRP A 1 69 ? 5.597 1.134 15.572 1.00 79.81 69 TRP A C 1
ATOM 523 O O . TRP A 1 69 ? 4.933 0.274 14.992 1.00 79.81 69 TRP A O 1
ATOM 533 N N . LYS A 1 70 ? 5.812 1.111 16.892 1.00 84.88 70 LYS A N 1
ATOM 534 C CA . LYS A 1 70 ? 5.151 0.146 17.772 1.00 84.88 70 LYS A CA 1
ATOM 535 C C . LYS A 1 70 ? 3.639 0.368 17.723 1.00 84.88 70 LYS A C 1
ATOM 537 O O . LYS A 1 70 ? 3.177 1.497 17.859 1.00 84.88 70 LYS A O 1
ATOM 542 N N . GLU A 1 71 ? 2.898 -0.715 17.551 1.00 86.75 71 GLU A N 1
ATOM 543 C CA . GLU A 1 71 ? 1.439 -0.689 17.501 1.00 86.75 71 GLU A CA 1
ATOM 544 C C . GLU A 1 71 ? 0.839 -0.320 18.865 1.00 86.75 71 GLU A C 1
ATOM 546 O O . GLU A 1 71 ? 1.287 -0.806 19.909 1.00 86.75 71 GLU A O 1
ATOM 551 N N . ASP A 1 72 ? -0.199 0.516 18.833 1.00 88.69 72 ASP A N 1
ATOM 552 C CA . ASP A 1 72 ? -1.108 0.760 19.950 1.00 88.69 72 ASP A CA 1
ATOM 553 C C . ASP A 1 72 ? -2.479 0.181 19.590 1.00 88.69 72 ASP A C 1
ATOM 555 O O . ASP A 1 72 ? -3.116 0.597 18.622 1.00 88.69 72 ASP A O 1
ATOM 559 N N . THR A 1 73 ? -2.915 -0.807 20.365 1.00 91.56 73 THR A N 1
ATOM 560 C CA . THR A 1 73 ? -4.174 -1.523 20.146 1.00 91.56 73 THR A CA 1
ATOM 561 C C . THR A 1 73 ? -5.304 -1.025 21.045 1.00 91.56 73 THR A C 1
ATOM 563 O O . THR A 1 73 ? -6.392 -1.595 21.012 1.00 91.56 73 THR A O 1
ATOM 566 N N . SER A 1 74 ? -5.087 0.017 21.855 1.00 93.19 74 SER A N 1
ATOM 567 C CA . SER A 1 74 ? -6.095 0.547 22.787 1.00 93.19 74 SER A CA 1
ATOM 568 C C . SER A 1 74 ? -7.373 1.016 22.079 1.00 93.19 74 SER A C 1
ATOM 570 O O . SER A 1 74 ? -8.479 0.815 22.584 1.00 93.19 74 SER A O 1
ATOM 572 N N . CYS A 1 75 ? -7.244 1.563 20.866 1.00 93.75 75 CYS A N 1
ATOM 573 C CA . CYS A 1 75 ? -8.378 2.013 20.060 1.00 93.75 75 CYS A CA 1
ATOM 574 C C . CYS A 1 75 ? -9.287 0.866 19.588 1.00 93.75 75 CYS A C 1
ATOM 576 O O . CYS A 1 75 ? -10.464 1.104 19.324 1.00 93.75 75 CYS A O 1
ATOM 578 N N . LEU A 1 76 ? -8.775 -0.369 19.519 1.00 95.38 76 LEU A N 1
ATOM 579 C CA . LEU A 1 76 ? -9.561 -1.533 19.105 1.00 95.38 76 LEU A CA 1
ATOM 580 C C . LEU A 1 76 ? -10.605 -1.892 20.163 1.00 95.38 76 LEU A C 1
ATOM 582 O O . LEU A 1 76 ? -11.764 -2.095 19.824 1.00 95.38 76 LEU A O 1
ATOM 586 N N . GLN A 1 77 ? -10.233 -1.843 21.446 1.00 95.44 77 GLN A N 1
ATOM 587 C CA . GLN A 1 77 ? -11.184 -2.065 22.537 1.00 95.44 77 GLN A CA 1
ATOM 588 C C . GLN A 1 77 ? -12.307 -1.015 22.525 1.00 95.44 77 GLN A C 1
ATOM 590 O O . GLN A 1 77 ? -13.472 -1.344 22.722 1.00 95.44 77 GLN A O 1
ATOM 595 N N . TRP A 1 78 ? -11.976 0.251 22.246 1.00 96.56 78 TRP A N 1
ATOM 596 C CA . TRP A 1 78 ? -12.977 1.312 22.087 1.00 96.56 78 TRP A CA 1
ATOM 597 C C . TRP A 1 78 ? -13.882 1.098 20.862 1.00 96.56 78 TRP A C 1
ATOM 599 O O . TRP A 1 78 ? -15.049 1.496 20.890 1.00 96.56 78 TRP A O 1
ATOM 609 N N . LEU A 1 79 ? -13.354 0.501 19.786 1.00 97.56 79 LEU A N 1
ATOM 610 C CA . LEU A 1 79 ? -14.087 0.214 18.551 1.00 97.56 79 LEU A CA 1
ATOM 611 C C . LEU A 1 79 ? -15.103 -0.920 18.744 1.00 97.56 79 LEU A C 1
ATOM 613 O O . LEU A 1 79 ? -16.213 -0.815 18.220 1.00 97.56 79 LEU A O 1
ATOM 617 N N . ASP A 1 80 ? -14.756 -1.942 19.532 1.00 97.19 80 ASP A N 1
ATOM 618 C CA . ASP A 1 80 ? -15.623 -3.092 19.840 1.00 97.19 8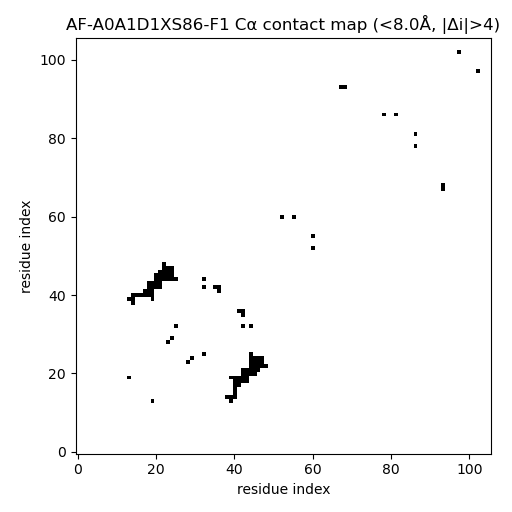0 ASP A CA 1
ATOM 619 C C . ASP A 1 80 ? -16.950 -2.681 20.511 1.00 97.19 80 ASP A C 1
ATOM 621 O O . ASP A 1 80 ? -17.960 -3.374 20.398 1.00 97.19 80 ASP A O 1
ATOM 625 N N . GLU A 1 81 ? -16.983 -1.521 21.175 1.00 97.44 81 GLU A N 1
ATOM 626 C CA . GLU A 1 81 ? -18.170 -0.973 21.846 1.00 97.44 81 GLU A CA 1
ATOM 627 C C . GLU A 1 81 ? -19.095 -0.160 20.915 1.00 97.44 81 GLU A C 1
ATOM 629 O O . GLU A 1 81 ? -20.132 0.358 21.347 1.00 97.44 81 GLU A O 1
ATOM 634 N N . ARG A 1 82 ? -18.732 0.024 19.638 1.00 97.88 82 ARG A N 1
ATOM 635 C CA . ARG A 1 82 ? -19.481 0.858 18.681 1.00 97.88 82 ARG A CA 1
ATOM 636 C C . ARG A 1 82 ? -20.372 0.016 17.777 1.00 97.88 82 ARG A C 1
ATOM 638 O O . ARG A 1 82 ? -20.146 -1.166 17.545 1.00 97.88 82 ARG A O 1
ATOM 645 N N . ARG A 1 83 ? -21.426 0.639 17.238 1.00 98.25 83 ARG A N 1
ATOM 646 C CA . ARG A 1 83 ? -22.298 -0.044 16.274 1.00 98.25 83 ARG A CA 1
ATOM 647 C C . ARG A 1 83 ? -21.531 -0.298 14.967 1.00 98.25 83 ARG A C 1
ATOM 649 O O . ARG A 1 83 ? -20.762 0.568 14.545 1.00 98.25 83 ARG A O 1
ATOM 656 N N . PRO A 1 84 ? -21.773 -1.425 14.275 1.00 97.88 84 PRO A N 1
ATOM 657 C CA . PRO A 1 84 ? -21.161 -1.677 12.974 1.00 97.88 84 PRO A CA 1
ATOM 658 C C . PRO A 1 84 ? -21.410 -0.523 11.996 1.00 97.88 84 PRO A C 1
ATOM 660 O O . PRO A 1 84 ? -22.535 -0.042 11.867 1.00 97.88 84 PRO A O 1
ATOM 663 N N . GLY A 1 85 ? -20.348 -0.062 11.330 1.00 96.81 85 GLY A N 1
ATOM 664 C CA . GLY A 1 85 ? -20.417 1.027 10.350 1.00 96.81 85 GLY A CA 1
ATOM 665 C C . GLY A 1 85 ? -20.660 2.427 10.931 1.00 96.81 85 GLY A C 1
ATOM 666 O O . GLY A 1 85 ? -20.894 3.351 10.160 1.00 96.81 85 GLY A O 1
ATOM 667 N N . SER A 1 86 ? -20.614 2.617 12.258 1.00 97.88 86 SER A N 1
ATOM 668 C CA . SER A 1 86 ? -20.859 3.929 12.882 1.00 97.88 86 SER A CA 1
ATOM 669 C C . SER A 1 86 ? -19.602 4.762 13.148 1.00 97.88 86 SER A C 1
ATOM 671 O O . SER A 1 86 ? -19.702 5.814 13.774 1.00 97.88 86 SER A O 1
ATOM 673 N N . VAL A 1 87 ? -18.422 4.276 12.765 1.00 97.62 87 VAL A N 1
ATOM 674 C CA . VAL A 1 87 ? -17.129 4.903 13.064 1.00 97.62 87 VAL A CA 1
ATOM 675 C C . VAL A 1 87 ? -16.404 5.208 11.764 1.00 97.62 87 VAL A C 1
ATOM 677 O O . VAL A 1 87 ? -16.325 4.356 10.882 1.00 97.62 87 VAL A O 1
ATOM 680 N N . VAL A 1 88 ? -15.842 6.412 11.669 1.00 96.31 88 VAL A N 1
ATOM 681 C CA . VAL A 1 88 ? -14.949 6.809 10.578 1.00 96.31 88 VAL A CA 1
ATOM 682 C C . VAL A 1 88 ? -13.508 6.634 11.045 1.00 96.31 88 VAL A C 1
ATOM 684 O O . VAL A 1 88 ? -13.117 7.178 12.076 1.00 96.31 88 VAL A O 1
ATOM 687 N N . PHE A 1 89 ? -12.721 5.867 10.293 1.00 93.62 89 PHE A N 1
ATOM 688 C CA . PHE A 1 89 ? -11.287 5.733 10.527 1.00 93.62 89 PHE A CA 1
ATOM 689 C C . PHE A 1 89 ? -10.536 6.884 9.858 1.00 93.62 89 PHE A C 1
ATOM 691 O O . PHE A 1 89 ? -10.717 7.137 8.667 1.00 93.62 89 PHE A O 1
ATOM 698 N N . VAL A 1 90 ? -9.664 7.543 10.619 1.00 92.00 90 VAL A N 1
ATOM 699 C CA . VAL A 1 90 ? -8.784 8.602 10.125 1.00 92.00 90 VAL A CA 1
ATOM 700 C C . VAL A 1 90 ? -7.346 8.235 10.458 1.00 92.00 90 VAL A C 1
ATOM 702 O O . VAL A 1 90 ? -7.000 8.026 11.619 1.00 92.00 90 VAL A O 1
ATOM 705 N N . SER A 1 91 ? -6.496 8.184 9.438 1.00 88.94 91 SER A N 1
ATOM 706 C CA . SER A 1 91 ? -5.052 8.051 9.598 1.00 88.94 91 SER A CA 1
ATOM 707 C C . SER A 1 91 ? -4.341 8.691 8.417 1.00 88.94 91 SER A C 1
ATOM 709 O O . SER A 1 91 ? -4.707 8.466 7.266 1.00 88.94 91 SER A O 1
ATOM 711 N N . PHE A 1 92 ? -3.294 9.458 8.713 1.00 88.81 92 PHE A N 1
ATOM 712 C CA . PHE A 1 92 ? -2.420 10.073 7.714 1.00 88.81 92 PHE A CA 1
ATOM 713 C C . PHE A 1 92 ? -1.116 9.285 7.516 1.00 88.81 92 PHE A C 1
ATOM 715 O O . PHE A 1 92 ? -0.199 9.748 6.840 1.00 88.81 92 PHE A O 1
ATOM 722 N N . GLY A 1 93 ? -0.993 8.102 8.121 1.00 87.38 93 GLY A N 1
ATOM 723 C CA . GLY A 1 93 ? 0.259 7.351 8.131 1.00 87.38 93 GLY A CA 1
ATOM 724 C C . GLY A 1 93 ? 1.349 8.005 8.990 1.00 87.38 93 GLY A C 1
ATOM 725 O O . GLY A 1 93 ? 1.117 8.950 9.736 1.00 87.38 93 GLY A O 1
ATOM 726 N N . SER A 1 94 ? 2.564 7.471 8.905 1.00 84.94 94 SER A N 1
ATOM 727 C CA . SER A 1 94 ? 3.671 7.779 9.821 1.00 84.94 94 SER A CA 1
ATOM 728 C C . SER A 1 94 ? 4.568 8.952 9.418 1.00 84.94 94 SER A C 1
ATOM 730 O O . SER A 1 94 ? 5.400 9.363 10.222 1.00 84.94 94 SER A O 1
ATOM 732 N N . ILE A 1 95 ? 4.471 9.435 8.175 1.00 81.69 95 ILE A N 1
ATOM 733 C CA . ILE A 1 95 ? 5.410 10.416 7.587 1.00 81.69 95 ILE A CA 1
ATOM 734 C C . ILE A 1 95 ? 4.754 11.796 7.413 1.00 81.69 95 ILE A C 1
ATOM 736 O O . ILE A 1 95 ? 5.438 12.782 7.145 1.00 81.69 95 ILE A O 1
ATOM 740 N N . THR A 1 96 ? 3.434 11.894 7.568 1.00 82.75 96 THR A N 1
ATOM 741 C CA . THR A 1 96 ? 2.706 13.134 7.291 1.00 82.75 96 THR A CA 1
ATOM 742 C C . THR A 1 96 ? 3.128 14.261 8.227 1.00 82.75 96 THR A C 1
ATOM 744 O O . THR A 1 96 ? 3.082 14.132 9.448 1.00 82.75 96 THR A O 1
ATOM 747 N N . VAL A 1 97 ? 3.499 15.393 7.626 1.00 81.31 97 VAL A N 1
ATOM 748 C CA . VAL A 1 97 ? 3.744 16.657 8.321 1.00 81.31 97 VAL A CA 1
ATOM 749 C C . VAL A 1 97 ? 2.519 17.536 8.116 1.00 81.31 97 VAL A C 1
ATOM 751 O O . VAL A 1 97 ? 2.169 17.863 6.985 1.00 81.31 97 VAL A O 1
ATOM 754 N N . THR A 1 98 ? 1.871 17.916 9.208 1.00 84.06 98 THR A N 1
ATOM 755 C CA . THR A 1 98 ? 0.687 18.777 9.205 1.00 84.06 98 THR A CA 1
ATOM 756 C C . THR A 1 98 ? 0.880 19.902 10.210 1.00 84.06 98 THR A C 1
ATOM 758 O O . THR A 1 98 ? 1.557 19.732 11.228 1.00 84.06 98 THR A O 1
ATOM 761 N N . THR A 1 99 ? 0.361 21.086 9.898 1.00 89.69 99 THR A N 1
ATOM 762 C CA . THR A 1 99 ? 0.435 22.223 10.816 1.00 89.69 99 THR A CA 1
ATOM 763 C C . THR A 1 99 ? -0.630 22.097 11.900 1.00 89.69 99 THR A C 1
ATOM 765 O O . THR A 1 99 ? -1.675 21.481 11.703 1.00 89.69 99 THR A O 1
ATOM 768 N N . ASN A 1 100 ? -0.413 22.753 13.041 1.00 89.38 100 ASN A N 1
ATOM 769 C CA . ASN A 1 100 ? -1.427 22.798 14.098 1.00 89.38 100 ASN A CA 1
ATOM 770 C C . ASN A 1 100 ? -2.7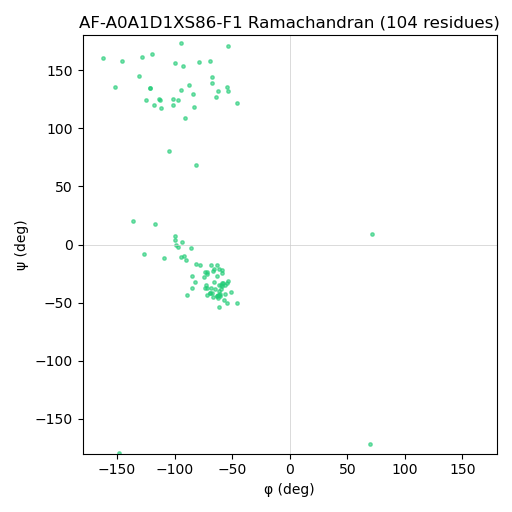62 23.364 13.597 1.00 89.38 100 ASN A C 1
ATOM 772 O O . ASN A 1 100 ? -3.811 22.916 14.037 1.00 89.38 100 ASN A O 1
ATOM 776 N N . GLN A 1 101 ? -2.732 24.325 12.670 1.00 92.38 101 GLN A N 1
ATOM 777 C CA . GLN A 1 101 ? -3.953 24.886 12.100 1.00 92.38 101 GLN A CA 1
ATOM 778 C C . GLN A 1 101 ? -4.716 23.848 11.267 1.00 92.38 101 GLN A C 1
ATOM 780 O O . GLN A 1 101 ? -5.915 23.692 11.458 1.00 92.38 101 GLN A O 1
ATOM 785 N N . GLN A 1 102 ? -4.020 23.092 10.415 1.00 90.25 102 GLN A N 1
ATOM 786 C CA . GLN A 1 102 ? -4.630 22.009 9.633 1.00 90.25 102 GLN A CA 1
ATOM 787 C C . GLN A 1 102 ? -5.221 20.915 10.531 1.00 90.25 102 GLN A C 1
ATOM 789 O O . GLN A 1 102 ? -6.264 20.363 10.208 1.00 90.25 102 GLN A O 1
ATOM 794 N N . MET A 1 103 ? -4.590 20.640 11.677 1.00 86.88 103 MET A N 1
ATOM 795 C CA . MET A 1 103 ? -5.106 19.694 12.672 1.00 86.88 103 MET A CA 1
ATOM 796 C C . MET A 1 103 ? -6.330 20.200 13.436 1.00 86.88 103 MET A C 1
ATOM 798 O O . MET A 1 103 ? -7.078 19.388 13.959 1.00 86.88 103 MET A O 1
ATOM 802 N N . VAL A 1 104 ? -6.510 21.518 13.549 1.00 90.56 104 VAL A N 1
ATOM 803 C CA . VAL A 1 104 ? -7.705 22.121 14.165 1.00 90.56 104 VAL A CA 1
ATOM 804 C C . VAL A 1 104 ? -8.860 22.201 13.168 1.00 90.56 104 VAL A C 1
ATOM 806 O O . VAL A 1 104 ? -10.017 22.128 13.567 1.00 90.56 104 VAL A O 1
ATOM 809 N N . GLU A 1 105 ? -8.555 22.391 11.884 1.00 86.56 105 GLU A N 1
ATOM 810 C CA . GLU A 1 105 ? -9.555 22.407 10.811 1.00 86.56 105 GLU A CA 1
ATOM 811 C C . GLU A 1 105 ? -10.124 21.014 10.502 1.00 86.56 105 GLU A C 1
ATOM 813 O O . GLU A 1 105 ? -11.225 20.926 9.957 1.00 86.56 105 GLU A O 1
ATOM 818 N N . PHE A 1 106 ? -9.381 19.955 10.833 1.00 75.62 106 PHE A N 1
ATOM 819 C CA . PHE A 1 106 ? -9.795 18.563 10.675 1.00 75.62 106 PHE A CA 1
ATOM 820 C C . PHE A 1 106 ? -10.668 18.083 11.844 1.00 75.62 106 PHE A C 1
ATOM 822 O O . PHE A 1 106 ? -11.734 17.485 11.569 1.00 75.62 106 PHE A O 1
#

Sequence (106 aa):
DIMVNFCKRETERASRASAIILNTFEQLEGPVLQAMASILPPVYSIGPLPLFSQQLPKSIVSTIGSNLWKEDTSCLQWLDERRPGSVVFVSFGSITVTTNQQMVEF

Organism: NCBI:txid1678845

Nearest PDB structures (foldseek):
  2msl-assembly1_A  TM=3.423E-01  e=9.455E+00  Salmonella enterica subsp. enterica serovar Typhimurium str. UK-1

pLDDT: mean 90.61, std 7.9, range [66.94, 98.25]

Mean predicted aligned error: 5.75 Å